Protein AF-A0A7X1BUY6-F1 (afdb_monomer_lite)

Radius of gyration: 18.24 Å; chains: 1; bounding box: 42×26×48 Å

Organism: NCBI:txid1748967

InterPro domains:
  IPR001179 FKBP-type peptidyl-prolyl cis-trans isomerase domain [PF00254] (10-48)
  IPR001179 FKBP-type peptidyl-prolyl cis-trans isomerase domain [PS50059] (1-70)
  IPR048261 PPIase chaperone SlpA/SlyD-like, insertion domain superfamily [G3DSA:2.40.10.330] (49-96)

Sequence (100 aa):
SPASAPLDYLHGRGSLISGLEKALEGREAGESFDVSVQADDAYGQYDDNLVQRVPKDVFVGVDELEVGMRFLADTDMGPVPVEITAVEGEHVVVYGNHML

pLDDT: mean 82.03, std 8.46, range [41.97, 90.75]

Structure (mmCIF, N/CA/C/O backbone):
data_AF-A0A7X1BUY6-F1
#
_entry.id   AF-A0A7X1BUY6-F1
#
loop_
_atom_site.group_PDB
_atom_site.id
_atom_site.type_symbol
_atom_site.label_atom_id
_atom_site.label_alt_id
_atom_site.label_comp_id
_atom_site.label_asym_id
_atom_site.label_entity_id
_atom_site.label_seq_id
_atom_site.pdbx_PDB_ins_code
_atom_site.Cartn_x
_atom_site.Cartn_y
_atom_site.Cartn_z
_atom_site.occupancy
_atom_site.B_iso_or_equiv
_atom_site.auth_seq_id
_atom_site.auth_comp_id
_atom_site.auth_asym_id
_atom_site.auth_atom_id
_atom_site.pdbx_PDB_model_num
ATOM 1 N N . SER A 1 1 ? 14.647 1.420 5.186 1.00 44.16 1 SER A N 1
ATOM 2 C CA . SER A 1 1 ? 15.883 1.098 4.444 1.00 44.16 1 SER A CA 1
ATOM 3 C C . SER A 1 1 ? 16.865 2.253 4.556 1.00 44.16 1 SER A C 1
ATOM 5 O O . SER A 1 1 ? 16.401 3.388 4.512 1.00 44.16 1 SER A O 1
ATOM 7 N N . PRO A 1 2 ? 18.177 2.029 4.757 1.00 41.97 2 PRO A N 1
ATOM 8 C CA . PRO A 1 2 ? 19.152 3.118 4.746 1.00 41.97 2 PRO A CA 1
ATOM 9 C C . PRO A 1 2 ? 19.235 3.697 3.325 1.00 41.97 2 PRO A C 1
ATOM 11 O O . PRO A 1 2 ? 19.305 2.947 2.356 1.00 41.97 2 PRO A O 1
ATOM 14 N N . ALA A 1 3 ? 19.205 5.023 3.202 1.00 59.31 3 ALA A N 1
ATOM 15 C CA . ALA A 1 3 ? 19.001 5.777 1.957 1.00 59.31 3 ALA A CA 1
ATOM 16 C C . ALA A 1 3 ? 20.135 5.682 0.903 1.00 59.31 3 ALA A C 1
ATOM 18 O O . ALA A 1 3 ? 20.222 6.529 0.024 1.00 59.31 3 ALA A O 1
ATOM 19 N N . SER A 1 4 ? 21.027 4.690 0.996 1.00 63.41 4 SER A N 1
ATOM 20 C CA . SER A 1 4 ? 22.284 4.634 0.234 1.00 63.41 4 SER A CA 1
ATOM 21 C C . SER A 1 4 ? 22.526 3.318 -0.515 1.00 63.41 4 SER A C 1
ATOM 23 O O . SER A 1 4 ? 23.591 3.163 -1.111 1.00 63.41 4 SER A O 1
ATOM 25 N N . ALA A 1 5 ? 21.594 2.364 -0.475 1.00 72.94 5 ALA A N 1
ATOM 26 C CA . ALA A 1 5 ? 21.712 1.110 -1.218 1.00 72.94 5 ALA A CA 1
ATOM 27 C C . ALA A 1 5 ? 20.779 1.138 -2.443 1.00 72.94 5 ALA A C 1
ATOM 29 O O . ALA A 1 5 ? 19.600 1.461 -2.268 1.00 72.94 5 ALA A O 1
ATOM 30 N N . PRO A 1 6 ? 21.273 0.822 -3.657 1.00 79.50 6 PRO A N 1
ATOM 31 C CA . PRO A 1 6 ? 20.407 0.634 -4.814 1.00 79.50 6 PRO A CA 1
ATOM 32 C C . PRO A 1 6 ? 19.451 -0.539 -4.568 1.00 79.50 6 PRO A C 1
ATOM 34 O O . PRO A 1 6 ? 19.777 -1.487 -3.852 1.00 79.50 6 PRO A O 1
ATOM 37 N N . LEU A 1 7 ? 18.250 -0.451 -5.137 1.00 81.56 7 LEU A N 1
ATOM 38 C CA . LEU A 1 7 ? 17.281 -1.538 -5.092 1.00 81.56 7 LEU A CA 1
ATOM 39 C C . LEU A 1 7 ? 17.599 -2.532 -6.211 1.00 81.56 7 LEU A C 1
ATOM 41 O O . LEU A 1 7 ? 17.383 -2.234 -7.385 1.00 81.56 7 LEU A O 1
ATOM 45 N N . ASP A 1 8 ? 18.087 -3.711 -5.840 1.00 83.94 8 ASP A N 1
ATOM 46 C CA . ASP A 1 8 ? 18.294 -4.805 -6.783 1.00 83.94 8 ASP A CA 1
ATOM 47 C C . ASP A 1 8 ? 16.962 -5.517 -7.059 1.00 83.94 8 ASP A C 1
ATOM 49 O O . ASP A 1 8 ? 16.260 -5.939 -6.138 1.00 83.94 8 ASP A O 1
ATOM 53 N N . TYR A 1 9 ? 16.613 -5.674 -8.335 1.00 85.56 9 TYR A N 1
ATOM 54 C CA . TYR A 1 9 ? 15.428 -6.413 -8.769 1.00 85.56 9 TYR A CA 1
ATOM 55 C C . TYR A 1 9 ? 15.708 -7.175 -10.070 1.00 85.56 9 TYR A C 1
ATOM 57 O O . TYR A 1 9 ? 16.689 -6.908 -10.765 1.00 85.56 9 TYR A O 1
ATOM 65 N N . LEU A 1 10 ? 14.837 -8.128 -10.410 1.00 85.50 10 LEU A N 1
ATOM 66 C CA . LEU A 1 10 ? 14.929 -8.897 -11.649 1.00 85.50 10 LEU A CA 1
ATOM 67 C C . LEU A 1 10 ? 13.797 -8.512 -12.603 1.00 85.50 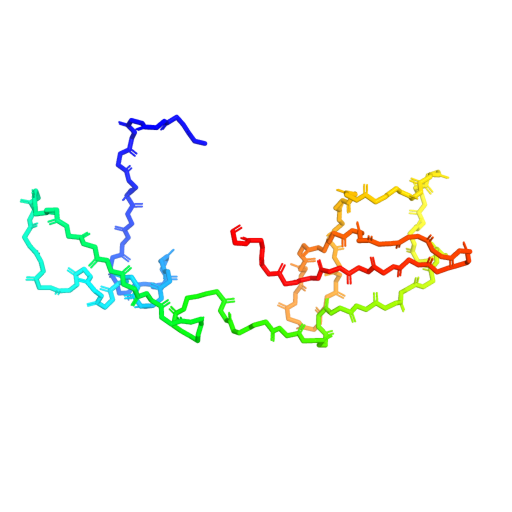10 LEU A C 1
ATOM 69 O O . LEU A 1 10 ? 12.635 -8.838 -12.366 1.00 85.50 10 LEU A O 1
ATOM 73 N N . HIS A 1 11 ? 14.165 -7.831 -13.685 1.00 84.06 11 HIS A N 1
ATOM 74 C CA . HIS A 1 11 ? 13.234 -7.345 -14.698 1.00 84.06 11 HIS A CA 1
ATOM 75 C C . HIS A 1 11 ? 12.471 -8.489 -15.388 1.00 84.06 11 HIS A C 1
ATOM 77 O O . HIS A 1 11 ? 13.060 -9.516 -15.740 1.00 84.06 11 HIS A O 1
ATOM 83 N N . GLY A 1 12 ? 11.160 -8.315 -15.580 1.00 81.19 12 GLY A N 1
ATOM 84 C CA . GLY A 1 12 ? 10.289 -9.280 -16.253 1.00 81.19 12 GLY A CA 1
ATOM 85 C C . GLY A 1 12 ? 9.801 -10.430 -15.366 1.00 81.19 12 GLY A C 1
ATOM 86 O O . GLY A 1 12 ? 9.267 -11.413 -15.882 1.00 81.19 12 GLY A O 1
ATOM 87 N N . ARG A 1 13 ? 9.986 -10.348 -14.040 1.00 82.38 13 ARG A N 1
ATOM 88 C CA . ARG A 1 13 ? 9.467 -11.339 -13.072 1.00 82.38 13 ARG A CA 1
ATOM 89 C C . ARG A 1 13 ? 8.380 -10.793 -12.150 1.00 82.38 13 ARG A C 1
ATOM 91 O O . ARG A 1 13 ? 7.952 -11.528 -11.264 1.00 82.38 13 ARG A O 1
ATOM 98 N N . GLY A 1 14 ? 7.941 -9.547 -12.346 1.00 77.00 14 GLY A N 1
ATOM 99 C CA . GLY A 1 14 ? 6.905 -8.919 -11.521 1.00 77.00 14 GLY A CA 1
ATOM 100 C C . GLY A 1 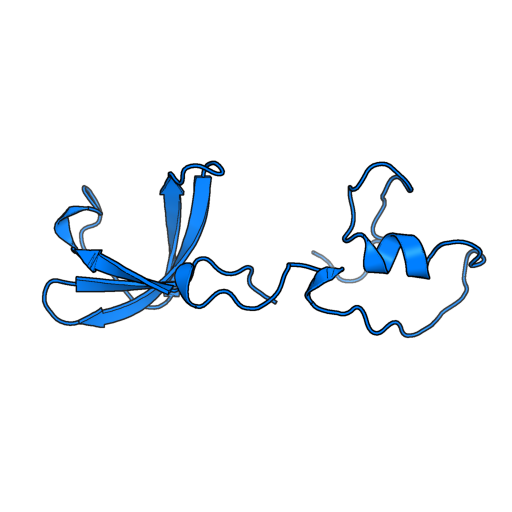14 ? 7.345 -8.751 -10.068 1.00 77.00 14 GLY A C 1
ATOM 101 O O . GLY A 1 14 ? 6.547 -8.919 -9.152 1.00 77.00 14 GLY A O 1
ATOM 102 N N . SER A 1 15 ? 8.642 -8.516 -9.855 1.00 75.44 15 SER A N 1
ATOM 103 C CA . SER A 1 15 ? 9.189 -8.245 -8.519 1.00 75.44 15 SER A CA 1
ATOM 104 C C . SER A 1 15 ? 9.054 -6.769 -8.151 1.00 75.44 15 SER A C 1
ATOM 106 O O . SER A 1 15 ? 9.069 -6.434 -6.969 1.00 75.44 15 SER A O 1
ATOM 108 N N . LEU A 1 16 ? 8.919 -5.894 -9.152 1.00 82.69 16 LEU A N 1
ATOM 109 C CA . LEU A 1 16 ? 8.532 -4.503 -8.974 1.00 82.69 16 LEU A CA 1
ATOM 110 C C . LEU A 1 16 ? 7.125 -4.273 -9.521 1.00 82.69 16 LEU A C 1
ATOM 112 O O . LEU A 1 16 ? 6.574 -5.086 -10.266 1.00 82.69 16 LEU A O 1
ATOM 116 N N . ILE A 1 17 ? 6.562 -3.118 -9.171 1.00 86.44 17 ILE A N 1
ATOM 117 C CA . ILE A 1 17 ? 5.323 -2.660 -9.784 1.00 86.44 17 ILE A CA 1
ATOM 118 C C . ILE A 1 17 ? 5.486 -2.579 -11.304 1.00 86.44 17 ILE A C 1
ATOM 120 O O . ILE A 1 17 ? 6.500 -2.099 -11.822 1.00 86.44 17 ILE A O 1
ATOM 124 N N . SER A 1 18 ? 4.473 -3.052 -12.022 1.00 85.12 18 SER A N 1
ATOM 125 C CA . SER A 1 18 ? 4.559 -3.253 -13.468 1.00 85.12 18 SER A CA 1
ATOM 126 C C . SER A 1 18 ? 4.887 -1.966 -14.230 1.00 85.12 18 SER A C 1
ATOM 128 O O . SER A 1 18 ? 5.646 -1.990 -15.197 1.00 85.12 18 SER A O 1
ATOM 130 N N . GLY A 1 19 ? 4.385 -0.820 -13.766 1.00 85.94 19 GLY A N 1
ATOM 131 C CA . GLY A 1 19 ? 4.665 0.467 -14.387 1.00 85.94 19 GLY A CA 1
ATOM 132 C C . GLY A 1 19 ? 6.091 0.966 -14.169 1.00 85.94 19 GLY A C 1
ATOM 133 O O . GLY A 1 19 ? 6.624 1.651 -15.038 1.00 85.94 19 GLY A O 1
ATOM 134 N N . LEU A 1 20 ? 6.743 0.580 -13.067 1.00 86.88 20 LEU A N 1
ATOM 135 C CA . LEU A 1 20 ? 8.154 0.893 -12.848 1.00 86.88 20 LEU A CA 1
ATOM 136 C C . LEU A 1 20 ? 9.052 0.004 -13.715 1.00 86.88 20 LEU A C 1
ATOM 138 O O . LEU A 1 20 ? 9.995 0.517 -14.310 1.00 86.88 20 LEU A O 1
ATOM 142 N N . GLU A 1 21 ? 8.736 -1.291 -13.853 1.00 86.69 21 GLU A N 1
ATOM 143 C CA . GLU A 1 21 ? 9.468 -2.172 -14.779 1.00 86.69 21 GLU A CA 1
ATOM 144 C C . GLU A 1 21 ? 9.377 -1.643 -16.219 1.00 86.69 21 GLU A C 1
ATOM 146 O O . GLU A 1 21 ? 10.410 -1.455 -16.858 1.00 86.69 21 GLU A O 1
ATOM 151 N N . LYS A 1 22 ? 8.170 -1.299 -16.695 1.00 86.88 22 LYS A N 1
ATOM 152 C CA . LYS A 1 22 ? 7.956 -0.702 -18.029 1.00 86.88 22 LYS A CA 1
ATOM 153 C C . LYS A 1 22 ? 8.732 0.604 -18.221 1.00 86.88 22 LYS A C 1
ATOM 155 O O . LYS A 1 22 ? 9.255 0.857 -19.298 1.00 86.88 22 LYS A O 1
ATOM 160 N N . ALA A 1 23 ? 8.803 1.452 -17.196 1.00 87.62 23 ALA A N 1
ATOM 161 C CA . ALA A 1 23 ? 9.507 2.730 -17.292 1.00 87.62 23 ALA A CA 1
ATOM 162 C C . ALA A 1 23 ? 11.037 2.596 -17.289 1.00 87.62 23 ALA A C 1
ATOM 164 O O . ALA A 1 23 ? 11.727 3.468 -17.822 1.00 87.62 23 ALA A O 1
ATOM 165 N N . LEU A 1 24 ? 11.555 1.522 -16.687 1.00 87.00 24 LEU A N 1
ATOM 166 C CA . LEU A 1 24 ? 12.974 1.165 -16.702 1.00 87.00 24 LEU A CA 1
ATOM 167 C C . LEU A 1 24 ? 13.384 0.445 -17.997 1.00 87.00 24 LEU A C 1
ATOM 169 O O . LEU A 1 24 ? 14.574 0.370 -18.299 1.00 87.00 24 LEU A O 1
ATOM 173 N N . GLU A 1 25 ? 12.430 -0.078 -18.768 1.00 87.81 25 GLU A N 1
ATOM 174 C CA . GLU A 1 25 ? 12.706 -0.757 -20.032 1.00 87.81 25 GLU A CA 1
ATOM 175 C C . GLU A 1 25 ? 13.358 0.202 -21.045 1.00 87.81 25 GLU A C 1
ATOM 177 O O . GLU A 1 25 ? 12.872 1.301 -21.308 1.00 87.81 25 GLU A O 1
ATOM 182 N N . GLY A 1 26 ? 14.499 -0.208 -21.605 1.00 86.19 26 GLY A N 1
ATOM 183 C CA . GLY A 1 26 ? 15.249 0.586 -22.585 1.00 86.19 26 GLY A CA 1
ATOM 184 C C . GLY A 1 26 ? 16.051 1.762 -22.013 1.00 86.19 26 GLY A C 1
ATOM 185 O O . GLY A 1 26 ? 16.649 2.497 -22.796 1.00 86.19 26 GLY A O 1
ATOM 186 N N . ARG A 1 27 ? 16.090 1.939 -20.685 1.00 88.19 27 ARG A N 1
ATOM 187 C CA . ARG A 1 27 ? 16.926 2.949 -20.013 1.00 88.19 27 ARG A CA 1
ATOM 188 C C . ARG A 1 27 ? 18.359 2.469 -19.827 1.00 88.19 27 ARG A C 1
ATOM 190 O O . ARG A 1 27 ? 18.620 1.269 -19.710 1.00 88.19 27 ARG A O 1
ATOM 197 N N . GLU A 1 28 ? 19.288 3.417 -19.765 1.00 88.44 28 GLU A N 1
ATOM 198 C CA . GLU A 1 28 ? 20.708 3.119 -19.581 1.00 88.44 28 GLU A CA 1
ATOM 199 C C . GLU A 1 28 ? 21.137 3.202 -18.110 1.00 88.44 28 GLU A C 1
ATOM 201 O O . GLU A 1 28 ? 20.574 3.929 -17.289 1.00 88.44 28 GLU A O 1
ATOM 206 N N . ALA A 1 29 ? 22.177 2.445 -17.757 1.00 86.75 29 ALA A N 1
ATOM 207 C CA . ALA A 1 29 ? 22.725 2.466 -16.407 1.00 86.75 29 ALA A CA 1
ATOM 208 C C . ALA A 1 29 ? 23.314 3.849 -16.072 1.00 86.75 29 ALA A C 1
ATOM 210 O O . ALA A 1 29 ? 24.161 4.367 -16.797 1.00 86.75 29 ALA A O 1
ATOM 211 N N . GLY A 1 30 ? 22.903 4.415 -14.935 1.00 86.12 30 GLY A N 1
ATOM 212 C CA . GLY A 1 30 ? 23.342 5.740 -14.479 1.00 86.12 30 GLY A CA 1
ATOM 213 C C . GLY A 1 30 ? 22.488 6.904 -14.990 1.00 86.12 30 GLY A C 1
ATOM 214 O O . GLY A 1 30 ? 22.755 8.047 -14.620 1.00 86.12 30 GLY A O 1
ATOM 215 N N . GLU A 1 31 ? 21.459 6.635 -15.796 1.00 85.94 31 GLU A N 1
ATOM 216 C CA . GLU A 1 31 ? 20.458 7.625 -16.182 1.00 85.94 31 GLU A CA 1
ATOM 217 C C . GLU A 1 31 ? 19.523 7.938 -14.999 1.00 85.94 31 GLU A C 1
ATOM 219 O O . GLU A 1 31 ? 18.975 7.034 -14.367 1.00 85.94 31 GLU A O 1
ATOM 224 N N . SER A 1 32 ? 19.324 9.226 -14.711 1.00 86.69 32 SER A N 1
ATOM 225 C CA . SER A 1 32 ? 18.346 9.700 -13.726 1.00 86.69 32 SER A CA 1
ATOM 226 C C . SER A 1 32 ? 17.134 10.271 -14.444 1.00 86.69 32 SER A C 1
ATOM 228 O O . SER A 1 32 ? 17.274 11.150 -15.295 1.00 86.69 32 SER A O 1
ATOM 230 N N . PHE A 1 33 ? 15.946 9.808 -14.077 1.00 87.19 33 PHE A N 1
ATOM 231 C CA . PHE A 1 33 ? 14.692 10.278 -14.650 1.00 87.19 33 PHE A CA 1
ATOM 232 C C . PHE A 1 33 ? 13.561 10.178 -13.627 1.00 87.19 33 PHE A C 1
ATOM 234 O O . PHE A 1 33 ? 13.606 9.360 -12.710 1.00 87.19 33 PHE A O 1
ATOM 241 N N . ASP A 1 34 ? 12.532 10.995 -13.823 1.00 88.81 34 ASP A N 1
ATOM 242 C CA . ASP A 1 34 ? 11.290 10.926 -13.064 1.00 88.81 34 ASP A CA 1
ATOM 243 C C . ASP A 1 34 ? 10.257 10.103 -13.838 1.00 88.81 34 ASP A C 1
ATOM 245 O O . ASP A 1 34 ? 10.079 10.272 -15.048 1.00 88.81 34 ASP A O 1
ATOM 249 N N . VAL A 1 35 ? 9.546 9.222 -13.136 1.00 87.06 35 VAL A N 1
ATOM 250 C CA . VAL A 1 35 ? 8.431 8.452 -13.690 1.00 87.06 35 VAL A CA 1
ATOM 251 C C . VAL A 1 35 ? 7.182 8.677 -12.852 1.00 87.06 35 VAL A C 1
ATOM 253 O O . VAL A 1 35 ? 7.208 8.589 -11.628 1.00 87.06 35 VAL A O 1
ATOM 256 N N . SER A 1 36 ? 6.064 8.937 -13.526 1.00 86.44 36 SER A N 1
ATOM 257 C CA . SER A 1 36 ? 4.740 8.892 -12.913 1.00 86.44 36 SER A CA 1
ATOM 258 C C . SER A 1 36 ? 4.067 7.585 -13.315 1.00 86.44 36 SER A C 1
ATOM 260 O O . SER A 1 36 ? 3.780 7.368 -14.492 1.00 86.44 36 SER A O 1
ATOM 262 N N . VAL A 1 37 ? 3.852 6.703 -12.340 1.00 84.75 37 VAL A N 1
ATOM 263 C CA . VAL A 1 37 ? 3.161 5.427 -12.542 1.00 84.75 37 VAL A CA 1
ATOM 264 C C . VAL A 1 37 ? 1.711 5.583 -12.096 1.00 84.75 37 VAL A C 1
ATOM 266 O O . VAL A 1 37 ? 1.452 6.063 -10.993 1.00 84.75 37 VAL A O 1
ATOM 269 N N . GLN A 1 38 ? 0.766 5.206 -12.959 1.00 85.69 38 GLN A N 1
ATOM 270 C CA . GLN A 1 38 ? -0.655 5.208 -12.609 1.00 85.69 38 GLN A CA 1
ATOM 271 C C . GLN A 1 38 ? -0.942 4.141 -11.551 1.00 85.69 38 GLN A C 1
ATOM 273 O O . GLN A 1 38 ? -0.283 3.104 -11.524 1.00 85.69 38 GLN A O 1
ATOM 278 N N . ALA A 1 39 ? -1.945 4.380 -10.706 1.00 82.06 39 ALA A N 1
ATOM 279 C CA . ALA A 1 39 ? -2.306 3.484 -9.608 1.00 82.06 39 ALA A CA 1
ATOM 280 C C . ALA A 1 39 ? -2.515 2.029 -10.081 1.00 82.06 39 ALA A C 1
ATOM 282 O O . ALA A 1 39 ? -1.961 1.110 -9.484 1.00 82.06 39 ALA A O 1
ATOM 283 N N . ASP A 1 40 ? -3.197 1.839 -11.217 1.00 80.38 40 ASP A N 1
ATOM 284 C CA . ASP A 1 40 ? -3.458 0.526 -11.831 1.00 80.38 40 ASP A CA 1
ATOM 285 C C . ASP A 1 40 ? -2.190 -0.254 -12.224 1.00 80.38 40 ASP A C 1
ATOM 287 O O . ASP A 1 40 ? -2.175 -1.480 -12.165 1.00 80.38 40 ASP A O 1
ATOM 291 N N . ASP A 1 41 ? -1.113 0.441 -12.600 1.00 80.06 41 ASP A N 1
ATOM 292 C CA . ASP A 1 41 ? 0.183 -0.167 -12.933 1.00 80.06 41 ASP A CA 1
ATOM 293 C C . ASP A 1 41 ? 1.138 -0.218 -11.715 1.00 80.06 41 ASP A C 1
ATOM 295 O O . ASP A 1 41 ? 2.243 -0.768 -11.822 1.00 80.06 41 ASP A O 1
ATOM 299 N N . ALA A 1 42 ? 0.732 0.366 -10.579 1.00 84.06 42 ALA A N 1
ATOM 300 C CA . ALA A 1 42 ? 1.485 0.471 -9.332 1.00 84.06 42 ALA A CA 1
ATOM 301 C C . ALA A 1 42 ? 0.973 -0.510 -8.260 1.00 84.06 42 ALA A C 1
ATOM 303 O O . ALA A 1 42 ? 1.155 -1.719 -8.378 1.00 84.06 42 ALA A O 1
ATOM 304 N N . TYR A 1 43 ? 0.356 0.027 -7.206 1.00 80.69 43 TYR A N 1
ATOM 305 C CA . TYR A 1 43 ? -0.175 -0.716 -6.061 1.00 80.69 43 TYR A CA 1
ATOM 306 C C . TYR A 1 43 ? -1.692 -0.955 -6.154 1.00 80.69 43 TYR A C 1
ATOM 308 O O . TYR A 1 43 ? -2.302 -1.394 -5.184 1.00 80.69 43 TYR A O 1
ATOM 316 N N . GLY A 1 44 ? -2.292 -0.684 -7.315 1.00 76.81 44 GLY A N 1
ATOM 317 C CA . GLY A 1 44 ? -3.735 -0.703 -7.530 1.00 76.81 44 GLY A CA 1
ATOM 318 C C . GLY A 1 44 ? -4.391 0.641 -7.216 1.00 76.81 44 GLY A C 1
ATOM 319 O O . GLY A 1 44 ? -3.792 1.530 -6.603 1.00 76.81 44 GLY A O 1
ATOM 320 N N . GLN A 1 45 ? -5.632 0.803 -7.675 1.00 78.50 45 GLN A N 1
ATOM 321 C CA . GLN A 1 45 ? -6.476 1.920 -7.259 1.00 78.50 45 GLN A CA 1
ATOM 322 C C . GLN A 1 45 ? -6.836 1.805 -5.782 1.00 78.50 45 GLN A C 1
ATOM 324 O O . GLN A 1 45 ? -6.835 0.721 -5.202 1.00 78.50 45 GLN A O 1
A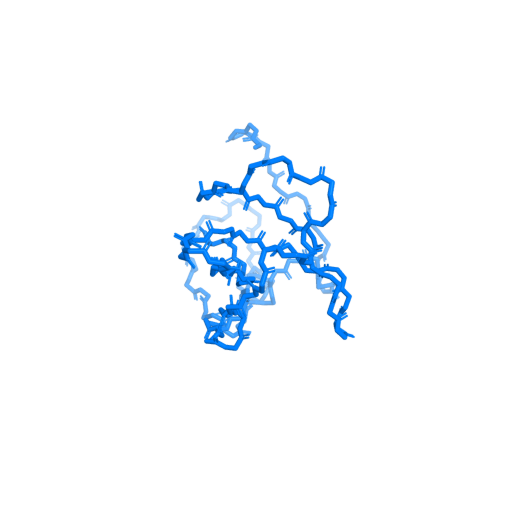TOM 329 N N . TYR A 1 46 ? -7.170 2.951 -5.195 1.00 78.00 46 TYR A N 1
ATOM 330 C CA . TYR A 1 46 ? -7.832 2.976 -3.904 1.00 78.00 46 TYR A CA 1
ATOM 331 C C . TYR A 1 46 ? -9.124 2.165 -4.000 1.00 78.00 46 TYR A C 1
ATOM 333 O O . TYR A 1 46 ? -10.001 2.494 -4.800 1.00 78.00 46 TYR A O 1
ATOM 341 N N . ASP A 1 47 ? -9.230 1.118 -3.194 1.00 77.94 47 ASP A N 1
ATOM 342 C CA . ASP A 1 47 ? -10.419 0.288 -3.129 1.00 77.94 47 ASP A CA 1
ATOM 343 C C . ASP A 1 47 ? -11.206 0.628 -1.860 1.00 77.94 47 ASP A C 1
ATOM 345 O O . ASP A 1 47 ? -10.776 0.340 -0.737 1.00 77.94 47 ASP A O 1
ATOM 349 N N . ASP A 1 48 ? -12.380 1.236 -2.042 1.00 79.62 48 ASP A N 1
ATOM 350 C CA . ASP A 1 48 ? -13.330 1.501 -0.957 1.00 79.62 48 ASP A CA 1
ATOM 351 C C . ASP A 1 48 ? -13.767 0.197 -0.259 1.00 79.62 48 ASP A C 1
ATOM 353 O O . AS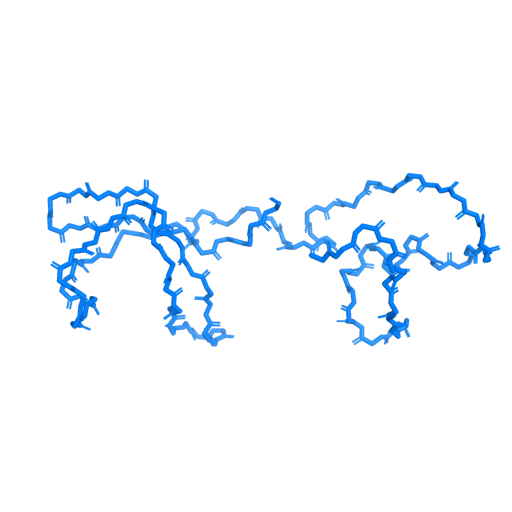P A 1 48 ? -14.064 0.205 0.934 1.00 79.62 48 ASP A O 1
ATOM 357 N N . ASN A 1 49 ? -13.756 -0.947 -0.958 1.00 77.31 49 ASN A N 1
ATOM 358 C CA . ASN A 1 49 ? -14.119 -2.249 -0.385 1.00 77.31 49 ASN A CA 1
ATOM 359 C C . ASN A 1 49 ? -13.041 -2.809 0.557 1.00 77.31 49 ASN A C 1
ATOM 361 O O . ASN A 1 49 ? -13.318 -3.707 1.359 1.00 77.31 49 ASN A O 1
ATOM 365 N N . LEU A 1 50 ? -11.815 -2.279 0.489 1.00 78.38 50 LEU A N 1
ATOM 366 C CA . LEU A 1 50 ? -10.746 -2.577 1.444 1.00 78.38 50 LEU A CA 1
ATOM 367 C C . LEU A 1 50 ? -10.830 -1.697 2.700 1.00 78.38 50 LEU A C 1
ATOM 369 O O . LEU A 1 50 ? -10.011 -1.853 3.609 1.00 78.38 50 LEU A O 1
ATOM 373 N N . VAL A 1 51 ? -11.824 -0.806 2.789 1.00 87.00 51 VAL A N 1
ATOM 374 C CA . VAL A 1 51 ? -12.175 -0.085 4.015 1.00 87.00 51 VAL A CA 1
ATOM 375 C C . VAL A 1 51 ? -13.378 -0.761 4.653 1.00 87.00 51 VAL A C 1
ATOM 377 O O . VAL A 1 51 ? -14.507 -0.642 4.184 1.00 87.00 51 VAL A O 1
ATOM 380 N N . GLN A 1 52 ? -13.143 -1.495 5.736 1.00 85.12 52 GLN A N 1
ATOM 381 C CA . GLN A 1 52 ? -14.176 -2.333 6.338 1.00 85.12 52 GLN A CA 1
ATOM 382 C C . GLN A 1 52 ? -14.416 -1.979 7.792 1.00 85.12 52 GLN A C 1
ATOM 384 O O . GLN A 1 52 ? -13.500 -1.668 8.548 1.00 85.12 52 GLN A O 1
ATOM 389 N N . ARG A 1 53 ? -15.680 -2.064 8.198 1.00 89.00 53 ARG A N 1
ATOM 390 C CA . ARG A 1 53 ? -16.085 -1.935 9.591 1.00 89.00 53 ARG A CA 1
ATOM 391 C C . ARG A 1 53 ? -16.243 -3.330 10.171 1.00 89.00 53 ARG A C 1
ATOM 393 O O . ARG A 1 53 ? -17.176 -4.044 9.813 1.00 89.00 53 ARG A O 1
ATOM 400 N N . VAL A 1 54 ? -15.342 -3.705 11.065 1.00 87.62 54 VAL A N 1
ATOM 401 C CA . VAL A 1 54 ? -15.305 -5.033 11.678 1.00 87.62 54 VAL A CA 1
ATOM 402 C C . VAL A 1 54 ? -15.637 -4.945 13.174 1.00 87.62 54 VAL A C 1
ATOM 404 O O . VAL A 1 54 ? -15.261 -3.967 13.829 1.00 87.62 54 VAL A O 1
ATOM 407 N N . PRO A 1 55 ? -16.378 -5.915 13.739 1.00 89.56 55 PRO A N 1
ATOM 408 C CA . PRO A 1 55 ? -16.645 -5.966 15.176 1.00 89.56 55 PRO A CA 1
ATOM 409 C C . PRO A 1 55 ? -15.348 -6.151 15.961 1.00 89.56 55 PRO A C 1
ATOM 411 O O . PRO A 1 55 ? -14.474 -6.891 15.522 1.00 89.56 55 PRO A O 1
ATOM 414 N N . LYS A 1 56 ? -15.226 -5.546 17.144 1.00 86.12 56 LYS A N 1
ATOM 415 C CA . LYS A 1 56 ? -14.042 -5.730 18.004 1.00 86.12 56 LYS A CA 1
ATOM 416 C C . LYS A 1 56 ? -13.814 -7.189 18.405 1.00 86.12 56 LYS A C 1
ATOM 418 O O . LYS A 1 56 ? -12.670 -7.607 18.536 1.00 86.12 56 LYS A O 1
ATOM 423 N N . ASP A 1 57 ? -14.890 -7.965 18.507 1.00 85.00 57 ASP A N 1
ATOM 424 C CA . ASP A 1 57 ? -14.871 -9.376 18.905 1.00 85.00 57 ASP A CA 1
ATOM 425 C C . ASP A 1 57 ? -14.041 -10.277 17.983 1.00 85.00 57 ASP A C 1
ATOM 427 O O . ASP A 1 57 ? -13.614 -11.353 18.400 1.00 85.00 57 ASP A O 1
ATOM 431 N N . VAL A 1 58 ? -13.793 -9.861 16.734 1.00 83.31 58 VAL A N 1
ATOM 432 C CA . VAL A 1 58 ? -12.947 -10.635 15.811 1.00 83.31 58 VAL A CA 1
ATOM 433 C C . VAL A 1 58 ? -11.465 -10.555 16.189 1.00 83.31 58 VAL A C 1
ATOM 435 O O . VAL A 1 58 ? -10.699 -11.457 15.857 1.00 83.31 58 VAL A O 1
ATOM 438 N N . PHE A 1 59 ? -11.055 -9.512 16.919 1.00 81.81 59 PHE A N 1
ATOM 439 C CA . PHE A 1 59 ? -9.682 -9.313 17.385 1.00 81.81 59 PHE A CA 1
ATOM 440 C C . PHE A 1 59 ? -9.458 -10.015 18.727 1.00 81.81 59 PHE A C 1
ATOM 442 O O . PHE A 1 59 ? -9.200 -9.397 19.761 1.00 81.81 59 PHE A O 1
ATOM 449 N N . VAL A 1 60 ? -9.572 -11.341 18.715 1.00 76.81 60 VAL A N 1
ATOM 450 C CA . VAL A 1 60 ? -9.400 -12.165 19.914 1.00 76.81 60 VAL A CA 1
ATOM 451 C C . VAL A 1 60 ? -7.946 -12.104 20.396 1.00 76.81 60 VAL A C 1
ATOM 453 O O . VAL A 1 60 ? -7.019 -12.385 19.640 1.00 76.81 60 VAL A O 1
ATOM 456 N N . GLY A 1 61 ? -7.745 -11.789 21.678 1.00 77.88 61 GLY A N 1
ATOM 457 C CA . GLY A 1 61 ? -6.415 -11.752 22.304 1.00 77.88 61 GLY A CA 1
ATOM 458 C C . GLY A 1 61 ? -5.695 -10.404 22.211 1.00 77.88 61 GLY A C 1
ATOM 459 O O . GLY A 1 61 ? -4.514 -10.333 22.544 1.00 77.88 61 GLY A O 1
ATOM 460 N N . VAL A 1 62 ? -6.393 -9.351 21.782 1.00 79.81 62 VAL A N 1
ATOM 461 C CA . VAL A 1 62 ? -5.916 -7.966 21.829 1.00 79.81 62 VAL A CA 1
ATOM 462 C C . VAL A 1 62 ? -6.688 -7.238 22.927 1.00 79.81 62 VAL A C 1
ATOM 464 O O . VAL A 1 62 ? -7.905 -7.104 22.831 1.00 79.81 62 VAL A O 1
ATOM 467 N N . ASP A 1 63 ? -5.993 -6.794 23.977 1.00 75.31 63 ASP A N 1
ATOM 468 C CA . ASP A 1 63 ? -6.636 -6.154 25.136 1.00 75.31 63 ASP A CA 1
ATOM 469 C C . ASP A 1 63 ? -7.236 -4.779 24.792 1.00 75.31 63 ASP A C 1
ATOM 471 O O . ASP A 1 63 ? -8.304 -4.421 25.288 1.00 75.31 63 ASP A O 1
ATOM 475 N N . GLU A 1 64 ? -6.574 -4.015 23.918 1.00 81.75 64 GLU A N 1
ATOM 476 C CA . GLU A 1 64 ? -7.008 -2.680 23.511 1.00 81.75 64 GLU A CA 1
ATOM 477 C C . GLU A 1 64 ? -6.736 -2.454 22.020 1.00 81.75 64 GLU A C 1
ATOM 479 O O . GLU A 1 64 ? -5.635 -2.698 21.529 1.00 81.75 64 GLU A O 1
ATOM 484 N N . LEU A 1 65 ? -7.768 -2.021 21.288 1.00 85.31 65 LEU A N 1
ATOM 485 C CA . LEU A 1 65 ? -7.679 -1.685 19.868 1.00 85.31 65 LEU A CA 1
ATOM 486 C C . LEU A 1 65 ? -7.514 -0.174 19.728 1.00 85.31 65 LEU A C 1
ATOM 488 O O . LEU A 1 65 ? -8.420 0.582 20.083 1.00 85.31 65 LEU A O 1
ATOM 492 N N . GLU A 1 66 ? -6.385 0.243 19.168 1.00 87.56 66 GLU A N 1
ATOM 493 C CA . GLU A 1 66 ? -6.027 1.641 18.948 1.00 87.56 66 GLU A CA 1
ATOM 494 C C . GLU A 1 66 ? -5.929 1.972 17.454 1.00 87.56 66 GLU A C 1
ATOM 496 O O . GLU A 1 66 ? -5.615 1.128 16.609 1.00 87.56 66 GLU A O 1
ATOM 501 N N . VAL A 1 67 ? -6.174 3.240 17.123 1.00 89.56 67 VAL A N 1
ATOM 502 C CA . VAL A 1 67 ? -5.941 3.767 15.773 1.00 89.56 67 VAL A CA 1
ATOM 503 C C . VAL A 1 67 ? -4.444 3.708 15.455 1.00 89.56 67 VAL A C 1
ATOM 505 O O . VAL A 1 67 ? -3.614 4.109 16.266 1.00 89.56 67 VAL A O 1
ATOM 508 N N . GLY A 1 68 ? -4.104 3.214 14.267 1.00 86.50 68 GLY A N 1
ATOM 509 C CA . GLY A 1 68 ? -2.736 2.972 13.807 1.00 86.50 68 GLY A CA 1
ATOM 510 C C . GLY A 1 68 ? -2.227 1.551 14.068 1.00 86.50 68 GLY A C 1
ATOM 511 O O . GLY A 1 68 ? -1.158 1.189 13.573 1.00 86.50 68 GLY A O 1
ATOM 512 N N . MET A 1 69 ? -2.967 0.715 14.808 1.00 87.94 69 MET A N 1
ATOM 513 C CA . MET A 1 69 ? -2.611 -0.699 14.963 1.00 87.94 69 MET A CA 1
ATOM 514 C C . MET A 1 69 ? -2.765 -1.458 13.646 1.00 87.94 69 MET A C 1
ATOM 516 O O . MET A 1 69 ? -3.718 -1.237 12.899 1.00 87.94 69 MET A O 1
ATOM 520 N N . ARG A 1 70 ? -1.847 -2.396 13.390 1.00 86.31 70 ARG A N 1
ATOM 521 C CA . ARG A 1 70 ? -1.814 -3.199 12.163 1.00 86.31 70 ARG A CA 1
ATOM 522 C C . ARG A 1 70 ? -2.070 -4.668 12.443 1.00 86.31 70 ARG A C 1
ATOM 524 O O . ARG A 1 70 ? -1.502 -5.234 13.374 1.00 86.31 70 ARG A O 1
ATOM 531 N N . PHE A 1 71 ? -2.865 -5.282 11.581 1.00 85.25 71 PHE A N 1
ATOM 532 C CA . PHE A 1 71 ? -3.259 -6.681 11.654 1.00 85.25 71 PHE A CA 1
ATOM 533 C C . PHE A 1 71 ? -3.096 -7.347 10.293 1.00 85.25 71 PHE A C 1
ATOM 535 O O . PHE A 1 71 ? -3.082 -6.678 9.266 1.00 85.25 71 PHE A O 1
ATOM 542 N N . LEU A 1 72 ? -2.972 -8.671 10.278 1.00 85.00 72 LEU A N 1
ATOM 543 C CA . LEU A 1 72 ? -3.097 -9.460 9.056 1.00 85.00 72 LEU A CA 1
ATOM 544 C C . LEU A 1 72 ? -4.523 -10.001 9.021 1.00 85.00 72 LEU A C 1
ATOM 546 O O . LEU A 1 72 ? -4.892 -10.808 9.871 1.00 85.00 72 LEU A O 1
ATOM 550 N N . ALA A 1 73 ? -5.326 -9.511 8.083 1.00 81.12 73 ALA A N 1
ATOM 551 C CA . ALA A 1 73 ? -6.657 -10.032 7.829 1.00 81.12 73 ALA A CA 1
ATOM 552 C C . ALA A 1 73 ? -6.555 -11.183 6.828 1.00 81.12 73 ALA A C 1
ATOM 554 O O . ALA A 1 73 ? -6.012 -11.010 5.737 1.00 81.12 73 ALA A O 1
ATOM 555 N N . AS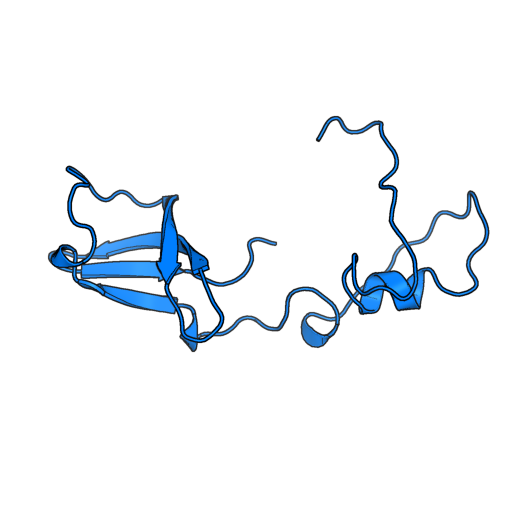P A 1 74 ? -7.091 -12.347 7.178 1.00 80.38 74 ASP A N 1
ATOM 556 C CA . ASP A 1 74 ? -7.236 -13.438 6.219 1.00 80.38 74 ASP A CA 1
ATOM 557 C C . ASP A 1 74 ? -8.383 -13.113 5.256 1.00 80.38 74 ASP A C 1
ATOM 559 O O . ASP A 1 74 ? -9.544 -13.007 5.655 1.00 80.38 74 ASP A O 1
ATOM 563 N N . THR A 1 75 ? -8.048 -12.934 3.980 1.00 74.81 75 THR A N 1
ATOM 564 C CA . THR A 1 75 ? -9.007 -12.687 2.895 1.00 74.81 75 THR A CA 1
ATOM 565 C C . THR A 1 75 ? -8.946 -13.816 1.866 1.00 74.81 75 THR A C 1
ATOM 567 O O . THR A 1 75 ? -8.006 -14.612 1.863 1.00 74.81 75 THR A O 1
ATOM 570 N N . ASP A 1 76 ? -9.901 -13.863 0.934 1.00 72.44 76 ASP A N 1
ATOM 571 C CA . ASP A 1 76 ? -9.891 -14.833 -0.176 1.00 72.44 76 ASP A CA 1
ATOM 572 C C . ASP A 1 76 ? -8.641 -14.714 -1.073 1.00 72.44 76 ASP A C 1
ATOM 574 O O . ASP A 1 76 ? -8.255 -15.667 -1.749 1.00 72.44 76 ASP A O 1
ATOM 578 N N . MET A 1 77 ? -7.982 -13.552 -1.056 1.00 68.19 77 MET A N 1
ATOM 579 C CA . MET A 1 77 ? -6.735 -13.272 -1.776 1.00 68.19 77 MET A CA 1
ATOM 580 C C . MET A 1 77 ? -5.479 -13.648 -0.965 1.00 68.19 77 MET A C 1
ATOM 582 O O . MET A 1 77 ? -4.360 -13.493 -1.456 1.00 68.19 77 MET A O 1
ATOM 586 N N . GLY A 1 78 ? -5.648 -14.151 0.262 1.00 76.75 78 GLY A N 1
ATOM 587 C CA . GLY A 1 78 ? -4.584 -14.431 1.224 1.00 76.75 78 GLY A CA 1
ATOM 588 C C . GLY A 1 78 ? -4.539 -13.426 2.384 1.00 76.75 78 GLY A C 1
ATOM 589 O O . GLY A 1 78 ? -5.427 -12.576 2.512 1.00 76.75 78 GLY A O 1
ATOM 590 N N . PRO A 1 79 ? -3.522 -13.523 3.257 1.00 82.12 79 PRO A N 1
ATOM 591 C CA . PRO A 1 79 ? -3.356 -12.609 4.381 1.00 82.12 79 PRO A CA 1
ATOM 592 C C . PRO A 1 79 ? -2.973 -11.210 3.880 1.00 82.12 79 PRO A C 1
ATOM 594 O O . PRO A 1 79 ? -1.896 -11.012 3.315 1.00 82.12 79 PRO A O 1
ATOM 597 N N . VAL A 1 80 ? -3.853 -10.235 4.103 1.00 81.75 80 VAL A N 1
ATOM 598 C CA . VAL A 1 80 ? -3.671 -8.831 3.717 1.00 81.75 80 VAL A CA 1
ATOM 599 C C . VAL A 1 80 ? -3.390 -7.996 4.968 1.00 81.75 80 VAL A C 1
ATOM 601 O O . VAL A 1 80 ? -4.136 -8.092 5.944 1.00 81.75 80 VAL A O 1
ATOM 604 N N . PRO A 1 81 ? -2.329 -7.171 4.986 1.00 84.06 81 PRO A N 1
ATOM 605 C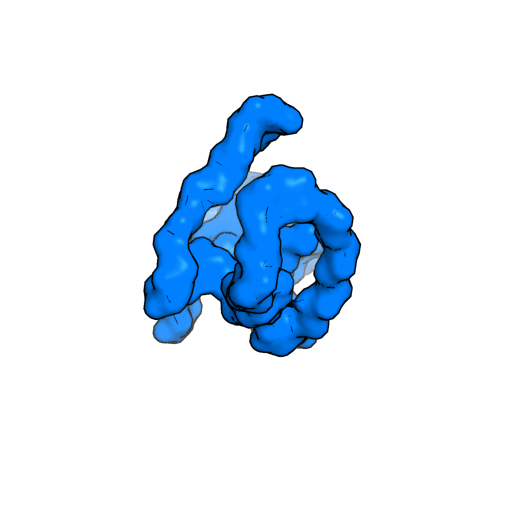 CA . PRO A 1 81 ? -2.097 -6.243 6.083 1.00 84.06 81 PRO A CA 1
ATOM 606 C C . PRO A 1 81 ? -3.161 -5.139 6.081 1.00 84.06 81 PRO A C 1
ATOM 608 O O . PRO A 1 81 ? -3.367 -4.467 5.075 1.00 84.06 81 PRO A O 1
ATOM 611 N N . VAL A 1 82 ? -3.809 -4.936 7.224 1.00 87.12 82 VAL A N 1
ATOM 612 C CA . VAL A 1 82 ? -4.818 -3.897 7.452 1.00 87.12 82 VAL A CA 1
ATOM 613 C C . VAL A 1 82 ? -4.425 -3.023 8.642 1.00 87.12 82 VAL A C 1
ATOM 615 O O . VAL A 1 82 ? -3.816 -3.507 9.595 1.00 87.12 82 VAL A O 1
ATOM 618 N N . GLU A 1 83 ? -4.779 -1.742 8.611 1.00 89.75 83 GLU A N 1
ATOM 619 C CA . GLU A 1 83 ? -4.530 -0.782 9.695 1.00 89.75 83 GLU A CA 1
ATOM 620 C C . GLU A 1 83 ? -5.845 -0.234 10.258 1.00 89.75 83 GLU A C 1
ATOM 622 O O . GLU A 1 83 ? -6.758 0.086 9.501 1.00 89.75 83 GLU A O 1
ATOM 627 N N . ILE A 1 84 ? -5.964 -0.104 11.580 1.00 89.94 84 ILE A N 1
ATOM 628 C CA . ILE A 1 84 ? -7.135 0.521 12.203 1.00 89.94 84 ILE A CA 1
ATOM 629 C C . ILE A 1 84 ? -7.077 2.033 11.988 1.00 89.94 84 ILE A C 1
ATOM 631 O O . ILE A 1 84 ? -6.173 2.697 12.484 1.00 89.94 84 ILE A O 1
ATOM 635 N N . THR A 1 85 ? -8.073 2.601 11.317 1.00 89.56 85 THR A N 1
ATOM 636 C CA . THR A 1 85 ? -8.181 4.051 11.083 1.00 89.56 85 THR A CA 1
ATOM 637 C C . THR A 1 85 ? -9.162 4.733 12.028 1.00 89.56 85 THR A C 1
ATOM 639 O O . THR A 1 85 ? -9.028 5.927 12.295 1.00 89.56 85 THR A O 1
ATOM 642 N N . ALA A 1 86 ? -10.126 3.990 12.575 1.00 89.12 86 ALA A N 1
ATOM 643 C CA . ALA A 1 86 ? -11.061 4.503 13.567 1.00 89.12 86 ALA A CA 1
ATOM 644 C C . ALA A 1 86 ? -11.544 3.401 14.514 1.00 89.12 86 ALA A C 1
ATOM 646 O O . ALA A 1 86 ? -11.688 2.241 14.132 1.00 89.12 86 ALA A O 1
ATOM 647 N N . VAL A 1 87 ? -11.848 3.785 15.751 1.00 89.44 87 VAL A N 1
ATOM 648 C CA . VAL A 1 87 ? -12.414 2.902 16.775 1.00 89.44 87 VAL A CA 1
ATOM 649 C C . VAL A 1 87 ? -13.742 3.500 17.224 1.00 89.44 87 VAL A C 1
ATOM 651 O O . VAL A 1 87 ? -13.777 4.568 17.828 1.00 89.44 87 VAL A O 1
ATOM 654 N N . GLU A 1 88 ? -14.848 2.821 16.926 1.00 88.50 88 GLU A N 1
ATOM 655 C CA . GLU A 1 88 ? -16.207 3.321 17.140 1.00 88.50 88 GLU A CA 1
ATOM 656 C C . GLU A 1 88 ? -17.038 2.350 17.985 1.00 88.50 88 GLU A C 1
ATOM 658 O O . GLU A 1 88 ? -17.690 1.438 17.467 1.00 88.50 88 GLU A O 1
ATOM 663 N N . GLY A 1 89 ? -17.062 2.575 19.302 1.00 84.88 89 GLY A N 1
ATOM 664 C CA . GLY A 1 89 ? -17.863 1.774 20.232 1.00 84.88 89 GLY A CA 1
ATOM 665 C C . GLY A 1 89 ? -17.479 0.294 20.176 1.00 84.88 89 GLY A C 1
ATOM 666 O O . GLY A 1 89 ? -16.385 -0.065 20.604 1.00 84.88 89 GLY A O 1
ATOM 667 N N . GLU A 1 90 ? -18.367 -0.536 19.626 1.00 84.75 90 GLU A N 1
ATOM 668 C CA . GLU A 1 90 ? -18.217 -1.997 19.469 1.00 84.75 90 GLU A CA 1
ATOM 669 C C . GLU A 1 90 ? -17.533 -2.406 18.146 1.00 84.75 90 GLU A C 1
ATOM 671 O O . GLU A 1 90 ? -17.280 -3.584 17.906 1.00 84.75 90 GLU A O 1
ATOM 676 N N . HIS A 1 91 ? -17.233 -1.448 17.263 1.00 88.50 91 HIS A N 1
ATOM 677 C CA . HIS A 1 91 ? -16.656 -1.701 15.940 1.00 88.50 91 HIS A CA 1
ATOM 678 C C . HIS A 1 91 ? -15.343 -0.939 15.751 1.00 88.50 91 HIS A C 1
ATOM 680 O O . HIS A 1 91 ? -15.104 0.083 16.397 1.00 88.50 91 HIS A O 1
ATOM 686 N N . VAL A 1 92 ? -14.510 -1.402 14.824 1.00 90.75 92 VAL A N 1
ATOM 687 C CA . VAL A 1 92 ? -13.334 -0.676 14.330 1.00 90.75 92 VAL A CA 1
ATOM 688 C C . VAL A 1 92 ? -13.372 -0.597 12.811 1.00 90.75 92 VAL A C 1
ATOM 690 O O . VAL A 1 92 ? -13.901 -1.487 12.144 1.00 90.75 92 VAL A O 1
ATOM 693 N N . VAL A 1 93 ? -12.845 0.492 12.267 1.00 90.00 93 VAL A N 1
ATOM 694 C CA . VAL A 1 93 ? -12.656 0.674 10.830 1.00 90.00 93 VAL A CA 1
ATOM 695 C C . VAL A 1 93 ? -11.231 0.265 10.506 1.00 90.00 93 VAL A C 1
ATOM 697 O O . VAL A 1 93 ? -10.287 0.837 11.049 1.00 90.00 93 VAL A O 1
ATOM 700 N N . VAL A 1 94 ? -11.090 -0.735 9.644 1.00 89.19 94 VAL A N 1
ATOM 701 C CA . VAL A 1 94 ? -9.811 -1.206 9.124 1.00 89.19 94 VAL A CA 1
ATOM 702 C C . VAL A 1 94 ? -9.625 -0.749 7.686 1.00 89.19 94 VAL A C 1
ATOM 704 O O . VAL A 1 94 ? -10.575 -0.690 6.908 1.00 89.19 94 VAL A O 1
ATOM 707 N N . TYR A 1 95 ? -8.386 -0.432 7.344 1.00 86.81 95 TYR A N 1
ATOM 708 C CA . TYR A 1 95 ? -7.941 0.021 6.039 1.00 86.81 95 TYR A CA 1
ATOM 709 C C . TYR A 1 95 ? -6.919 -0.975 5.496 1.00 86.81 95 TYR A C 1
ATOM 711 O O . TYR A 1 95 ? -5.810 -1.066 6.016 1.00 86.81 95 TYR A O 1
ATOM 719 N N . GLY A 1 96 ? -7.314 -1.750 4.488 1.00 84.00 96 GLY A N 1
ATOM 720 C CA . GLY A 1 96 ? -6.493 -2.796 3.867 1.00 84.00 96 GLY A CA 1
ATOM 721 C C . GLY A 1 96 ? -5.821 -2.401 2.558 1.00 84.00 96 GLY A C 1
ATOM 722 O O . GLY A 1 96 ? -5.179 -3.234 1.925 1.00 84.00 96 GLY A O 1
ATOM 723 N N . ASN A 1 97 ? -5.978 -1.153 2.121 1.00 81.44 97 ASN A N 1
ATOM 724 C CA . ASN A 1 97 ? -5.254 -0.660 0.955 1.00 81.44 97 ASN A CA 1
ATOM 725 C C . ASN A 1 97 ? -3.758 -0.544 1.278 1.00 81.44 97 ASN A C 1
ATOM 727 O O . ASN A 1 97 ? -3.361 -0.237 2.407 1.00 81.44 97 ASN A O 1
ATOM 731 N N . HIS A 1 98 ? -2.928 -0.738 0.256 1.00 72.00 98 HIS A N 1
ATOM 732 C CA . HIS A 1 98 ? -1.484 -0.599 0.383 1.00 72.00 98 HIS A CA 1
ATOM 733 C C . HIS A 1 98 ? -1.120 0.808 0.882 1.00 72.00 98 HIS A C 1
ATOM 735 O O . HIS A 1 98 ? -1.639 1.811 0.387 1.00 72.00 98 HIS A O 1
ATOM 741 N N . MET A 1 99 ? -0.211 0.893 1.856 1.00 63.59 99 MET A N 1
ATOM 742 C CA . MET A 1 99 ? 0.319 2.182 2.301 1.00 63.59 99 MET A CA 1
ATOM 743 C C . MET A 1 99 ? 1.216 2.742 1.192 1.00 63.59 99 MET A C 1
ATOM 745 O O . MET A 1 99 ? 2.172 2.072 0.791 1.00 63.59 99 MET A O 1
ATOM 749 N N . LEU A 1 100 ? 0.870 3.915 0.661 1.00 59.72 100 LEU A N 1
ATOM 750 C CA . LEU A 1 100 ? 1.697 4.659 -0.294 1.00 59.72 100 LEU A CA 1
ATOM 751 C C . LEU A 1 100 ? 2.767 5.475 0.436 1.00 59.72 100 LEU A C 1
ATOM 753 O O . LEU A 1 100 ? 2.451 6.023 1.518 1.00 59.72 100 LEU A O 1
#

Secondary structure (DSSP, 8-state):
--TTS-----TTTTSS-HHHHHHHTTPPTT--------GGGTT----GGGEEEEEGGGSTT-S---TT-EEEEEETTEEEEEEEEEEETTEEEEE-SPP-

Foldseek 3Di:
DPPPDDDDDDAPPPPAQQQVSVVCPPDDPPDDDDDDDDQCSHQHDQDPVQWDKAFPVVVPPDPDDDFQDWDFDQDPVGTFIWTFHADDDRITIIHRRDDD